Protein AF-A0A3M9MGV4-F1 (afdb_monomer_lite)

Sequence (154 aa):
MPGCPGTRRWSGSSPPTRHCRSRARRSPCCRHIARPRSASGPPSWPTERVRHLAYAAALVAALVVTVPLVPLFGLRRVRRLRVLLPAIACAAVPFVCWDVFATHAGQWHFDGRQVFGLRVLGLPVEEWAFFVVIPFAAIACYEAVGALLGRRGR

Structure (mmCIF, N/CA/C/O backbone):
data_AF-A0A3M9MGV4-F1
#
_entry.id   AF-A0A3M9MGV4-F1
#
loop_
_atom_site.group_PDB
_atom_site.id
_atom_site.type_symbol
_atom_site.label_atom_id
_atom_site.label_alt_id
_atom_site.label_comp_id
_atom_site.label_asym_id
_atom_site.label_entity_id
_atom_site.label_seq_id
_atom_site.pdbx_PDB_ins_code
_atom_site.Cartn_x
_atom_site.Cartn_y
_atom_site.Cartn_z
_atom_site.occupancy
_atom_site.B_iso_or_equiv
_atom_site.auth_seq_id
_atom_site.auth_comp_id
_atom_site.auth_asym_id
_atom_site.auth_atom_id
_atom_site.pdbx_PDB_model_num
ATOM 1 N N . MET A 1 1 ? -47.725 54.970 -12.417 1.00 48.12 1 MET A N 1
ATOM 2 C CA . MET A 1 1 ? -47.039 55.530 -11.229 1.00 48.12 1 MET A CA 1
ATOM 3 C C . MET A 1 1 ? -48.103 55.769 -10.167 1.00 48.12 1 MET A C 1
ATOM 5 O O . MET A 1 1 ? -49.091 56.408 -10.503 1.00 48.12 1 MET A O 1
ATOM 9 N N . PRO A 1 2 ? -47.974 55.167 -8.971 1.00 45.50 2 PRO A N 1
ATOM 10 C CA . PRO A 1 2 ? -47.265 55.891 -7.915 1.00 45.50 2 PRO A CA 1
ATOM 11 C C . PRO A 1 2 ? -46.290 55.037 -7.075 1.00 45.50 2 PRO A C 1
ATOM 13 O O . PRO A 1 2 ? -46.603 53.937 -6.637 1.00 45.50 2 PRO A O 1
ATOM 16 N N . GLY A 1 3 ? -45.104 55.623 -6.884 1.00 35.06 3 GLY A N 1
ATOM 17 C CA . GLY A 1 3 ? -44.178 55.557 -5.744 1.00 35.06 3 GLY A CA 1
ATOM 18 C C . GLY A 1 3 ? -43.975 54.261 -4.957 1.00 35.06 3 GLY A C 1
ATOM 19 O O . GLY A 1 3 ? -44.743 53.961 -4.050 1.00 35.06 3 GLY A O 1
ATOM 20 N N . CYS A 1 4 ? -42.817 53.621 -5.153 1.00 38.47 4 CYS A N 1
ATOM 21 C CA . CYS A 1 4 ? -42.168 52.824 -4.106 1.00 38.47 4 CYS A CA 1
ATOM 22 C C . CYS A 1 4 ? -41.588 53.760 -3.027 1.00 38.47 4 CYS A C 1
ATOM 24 O O . CYS A 1 4 ? -40.692 54.545 -3.350 1.00 38.47 4 CYS A O 1
ATOM 26 N N . PRO A 1 5 ? -42.004 53.677 -1.750 1.00 48.69 5 PRO A N 1
ATOM 27 C CA . PRO A 1 5 ? -41.341 54.399 -0.680 1.00 48.69 5 PRO A CA 1
ATOM 28 C C . PRO A 1 5 ? -40.215 53.550 -0.074 1.00 48.69 5 PRO A C 1
ATOM 30 O O . PRO A 1 5 ? -40.453 52.523 0.553 1.00 48.69 5 PRO A O 1
ATOM 33 N N . GLY A 1 6 ? -38.988 54.055 -0.205 1.00 41.88 6 GLY A N 1
ATOM 34 C CA . GLY A 1 6 ? -37.979 54.010 0.853 1.00 41.88 6 GLY A CA 1
ATOM 35 C C . GLY A 1 6 ? -37.298 52.670 1.136 1.00 41.88 6 GLY A C 1
ATOM 36 O O . GLY A 1 6 ? -37.626 51.983 2.101 1.00 41.88 6 GLY A O 1
ATOM 37 N N . THR A 1 7 ? -36.208 52.390 0.421 1.00 47.53 7 THR A N 1
ATOM 38 C CA . THR A 1 7 ? -35.136 51.525 0.931 1.00 47.53 7 THR A CA 1
ATOM 39 C C . THR A 1 7 ? -34.439 52.232 2.098 1.00 47.53 7 THR A C 1
ATOM 41 O O . THR A 1 7 ? -33.521 53.032 1.900 1.00 47.53 7 THR A O 1
ATOM 44 N N . ARG A 1 8 ? -34.885 51.975 3.333 1.00 46.41 8 ARG A N 1
ATOM 45 C CA . ARG A 1 8 ? -34.140 52.387 4.527 1.00 46.41 8 ARG A CA 1
ATOM 46 C C . ARG A 1 8 ? -32.964 51.437 4.764 1.00 46.41 8 ARG A C 1
ATOM 48 O O . ARG A 1 8 ? -33.128 50.245 4.999 1.00 46.41 8 ARG A O 1
ATOM 55 N N . ARG A 1 9 ? -31.782 52.043 4.670 1.00 41.72 9 ARG A N 1
ATOM 56 C CA . ARG A 1 9 ? -30.448 51.591 5.072 1.00 41.72 9 ARG A CA 1
ATOM 57 C C . ARG A 1 9 ? -30.485 50.918 6.453 1.00 41.72 9 ARG A C 1
ATOM 59 O O . ARG A 1 9 ? -30.962 51.516 7.411 1.00 41.72 9 ARG A O 1
ATOM 66 N N . TRP A 1 10 ? -29.978 49.688 6.539 1.00 35.38 10 TRP A N 1
ATOM 67 C CA . TRP A 1 10 ? -29.799 48.958 7.797 1.00 35.38 10 TRP A CA 1
ATOM 68 C C . TRP A 1 10 ? -28.652 49.586 8.597 1.00 35.38 10 TRP A C 1
ATOM 70 O O . TRP A 1 10 ? -27.499 49.554 8.171 1.00 35.38 10 TRP A O 1
ATOM 80 N N . SER A 1 11 ? -28.981 50.159 9.751 1.00 39.81 11 SER A N 1
ATOM 81 C CA . SER A 1 11 ? -28.031 50.612 10.763 1.00 39.81 11 SER A CA 1
ATOM 82 C C . SER A 1 11 ? -28.415 50.000 12.106 1.00 39.81 11 SER A C 1
ATOM 84 O O . SER A 1 11 ? -29.488 50.300 12.621 1.00 39.81 11 SER A O 1
ATOM 86 N N . GLY A 1 12 ? -27.511 49.206 12.676 1.00 37.72 12 GLY A N 1
ATOM 87 C CA . GLY A 1 12 ? -27.417 49.024 14.123 1.00 37.72 12 GLY A CA 1
ATOM 88 C C . GLY A 1 12 ? -28.260 47.925 14.782 1.00 37.72 12 GLY A C 1
ATOM 89 O O . GLY A 1 12 ? -29.477 47.866 14.660 1.00 37.72 12 GLY A O 1
ATOM 90 N N . SER A 1 13 ? -27.541 47.165 15.615 1.00 40.97 13 SER A N 1
ATOM 91 C CA . SER A 1 13 ? -27.896 46.742 16.982 1.00 40.97 13 SER A CA 1
ATOM 92 C C . SER A 1 13 ? -29.018 45.717 17.220 1.00 40.97 13 SER A C 1
ATOM 94 O O . SER A 1 13 ? -30.197 46.045 17.213 1.00 40.97 13 SER A O 1
ATOM 96 N N . SER A 1 14 ? -28.558 44.525 17.631 1.00 45.22 14 SER A N 1
ATOM 97 C CA . SER A 1 14 ? -29.130 43.612 18.640 1.00 45.22 14 SER A CA 1
ATOM 98 C C . SER A 1 14 ? -30.459 42.894 18.331 1.00 45.22 14 SER A C 1
ATOM 100 O O . SER A 1 14 ? -31.458 43.531 18.007 1.00 45.22 14 SER A O 1
ATOM 102 N N . PRO A 1 15 ? -30.538 41.556 18.504 1.00 46.09 15 PRO A N 1
ATOM 103 C CA . PRO A 1 15 ? -31.786 40.827 18.322 1.00 46.09 15 PRO A CA 1
ATOM 104 C C . PRO A 1 15 ? -32.688 40.998 19.557 1.00 46.09 15 PRO A C 1
ATOM 106 O O . PRO A 1 15 ? -32.262 40.677 20.668 1.00 46.09 15 PRO A O 1
ATOM 109 N N . PRO A 1 16 ? -33.951 41.435 19.415 1.00 46.53 16 PRO A N 1
ATOM 110 C CA . PRO A 1 16 ? -34.915 41.286 20.489 1.00 46.53 16 PRO A CA 1
ATOM 111 C C . PRO A 1 16 ? -35.409 39.837 20.510 1.00 46.53 16 PRO A C 1
ATOM 113 O O . PRO A 1 16 ? -36.008 39.340 19.554 1.00 46.53 16 PRO A O 1
ATOM 116 N N . THR A 1 17 ? -35.181 39.162 21.633 1.00 51.44 17 THR A N 1
ATOM 117 C CA . THR A 1 17 ? -35.849 37.914 21.997 1.00 51.44 17 THR A CA 1
ATOM 118 C C . THR A 1 17 ? -37.362 38.131 21.953 1.00 51.44 17 THR A C 1
ATOM 120 O O . THR A 1 17 ? -37.937 38.867 22.753 1.00 51.44 17 THR A O 1
ATOM 123 N N . ARG A 1 18 ? -38.048 37.501 20.995 1.00 46.53 18 ARG A N 1
ATOM 124 C CA . ARG A 1 18 ? -39.512 37.435 20.998 1.00 46.53 18 ARG A CA 1
ATOM 125 C C . ARG A 1 18 ? -39.965 36.000 20.824 1.00 46.53 18 ARG A C 1
ATOM 127 O O . ARG A 1 18 ? -39.856 35.409 19.754 1.00 46.53 18 ARG A O 1
ATOM 134 N N . HIS A 1 19 ? -40.504 35.484 21.926 1.00 42.66 19 HIS A N 1
ATOM 135 C CA . HIS A 1 19 ? -41.490 34.417 21.978 1.00 42.66 19 HIS A CA 1
ATOM 136 C C . HIS A 1 19 ? -42.351 34.375 20.712 1.00 42.66 19 HIS A C 1
ATOM 138 O O . HIS A 1 19 ? -43.210 35.234 20.501 1.00 42.66 19 HIS A O 1
ATOM 144 N N . CYS A 1 20 ? -42.167 33.336 19.901 1.00 44.03 20 CYS A N 1
ATOM 145 C CA . CYS A 1 20 ? -43.106 33.014 18.842 1.00 44.03 20 CYS A CA 1
ATOM 146 C C . CYS A 1 20 ? -44.323 32.338 19.491 1.00 44.03 20 CYS A C 1
ATOM 148 O O . CYS A 1 20 ? -44.404 31.115 19.597 1.00 44.03 20 CYS A O 1
ATOM 150 N N . ARG A 1 21 ? -45.245 33.159 20.016 1.00 43.47 21 ARG A N 1
ATOM 151 C CA . ARG A 1 21 ? -46.570 32.702 20.441 1.00 43.47 21 ARG A CA 1
ATOM 152 C C . ARG A 1 21 ? -47.288 32.098 19.236 1.00 43.47 21 ARG A C 1
ATOM 154 O O . ARG A 1 21 ? -47.453 32.716 18.187 1.00 43.47 21 ARG A O 1
ATOM 161 N N . SER A 1 22 ? -47.742 30.876 19.440 1.00 47.69 22 SER A N 1
ATOM 162 C CA . SER A 1 22 ? -48.662 30.106 18.620 1.00 47.69 22 SER A CA 1
ATOM 163 C C . SER A 1 22 ? -49.954 30.880 18.323 1.00 47.69 22 SER A C 1
ATOM 165 O O . SER A 1 22 ? -50.877 30.850 19.126 1.00 47.69 22 SER A O 1
ATOM 167 N N . ARG A 1 23 ? -50.047 31.572 17.175 1.00 50.97 23 ARG A N 1
ATOM 168 C CA . ARG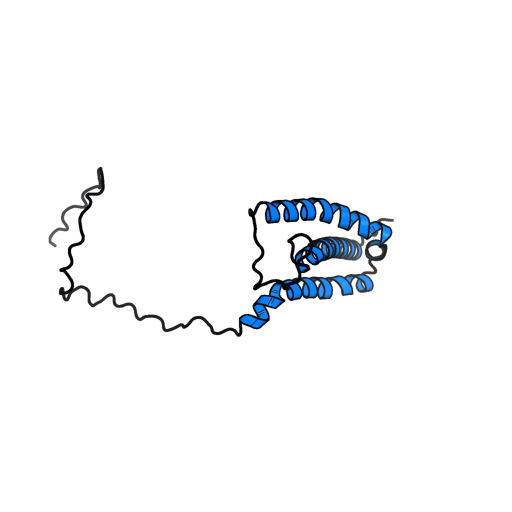 A 1 23 ? -51.312 31.924 16.474 1.00 50.97 23 ARG A CA 1
ATOM 169 C C . ARG A 1 23 ? -51.042 32.798 15.242 1.00 50.97 23 ARG A C 1
ATOM 171 O O . ARG A 1 23 ? -51.208 34.006 15.277 1.00 50.97 23 ARG A O 1
ATOM 178 N N . ALA A 1 24 ? -50.662 32.176 14.129 1.00 46.47 24 ALA A N 1
ATOM 179 C CA . ALA A 1 24 ? -50.767 32.783 12.795 1.00 46.47 24 ALA A CA 1
ATOM 180 C C . ALA A 1 24 ? -50.680 31.694 11.710 1.00 46.47 24 ALA A C 1
ATOM 182 O O . ALA A 1 24 ? -49.770 31.666 10.891 1.00 46.47 24 ALA A O 1
ATOM 183 N N . ARG A 1 25 ? -51.610 30.729 11.736 1.00 48.22 25 ARG A N 1
ATOM 184 C CA . ARG A 1 25 ? -51.731 29.662 10.717 1.00 48.22 25 ARG A CA 1
ATOM 185 C C . ARG A 1 25 ? -53.008 29.782 9.879 1.00 48.22 25 ARG A C 1
ATOM 187 O O . ARG A 1 25 ? -53.534 28.780 9.410 1.00 48.22 25 ARG A O 1
ATOM 194 N N . ARG A 1 26 ? -53.541 30.995 9.708 1.00 50.34 26 ARG A N 1
ATOM 195 C CA . ARG A 1 26 ? -54.737 31.241 8.883 1.00 50.34 26 ARG A CA 1
ATOM 196 C C . ARG A 1 26 ? -54.636 32.565 8.123 1.00 50.34 26 ARG A C 1
ATOM 198 O O . ARG A 1 26 ? -55.438 33.460 8.339 1.00 50.34 26 ARG A O 1
ATOM 205 N N . SER A 1 27 ? -53.660 32.659 7.222 1.00 47.00 27 SER A N 1
ATOM 206 C CA . SER A 1 27 ? -53.631 33.699 6.185 1.00 47.00 27 SER A CA 1
ATOM 207 C C . SER A 1 27 ? -53.596 33.022 4.804 1.00 47.00 27 SER A C 1
ATOM 209 O O . SER A 1 27 ? -52.733 32.162 4.599 1.00 47.00 27 SER A O 1
ATOM 211 N N . PRO A 1 28 ? -54.496 33.359 3.855 1.00 46.31 28 PRO A N 1
ATOM 212 C CA . PRO A 1 28 ? -54.609 32.665 2.563 1.00 46.31 28 PRO A CA 1
ATOM 213 C C . PRO A 1 28 ? -53.416 32.896 1.618 1.00 46.31 28 PRO A C 1
ATOM 215 O O . PR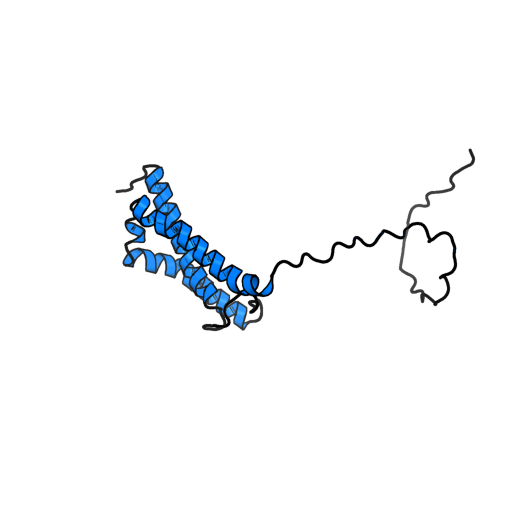O A 1 28 ? -53.205 32.109 0.701 1.00 46.31 28 PRO A O 1
ATOM 218 N N . CYS A 1 29 ? -52.601 33.932 1.852 1.00 49.66 29 CYS A N 1
ATOM 219 C CA . CYS A 1 29 ? -51.497 34.315 0.961 1.00 49.66 29 CYS A CA 1
ATOM 220 C C . CYS A 1 29 ? -50.250 33.415 1.022 1.00 49.66 29 CYS A C 1
ATOM 222 O O . CYS A 1 29 ? -49.407 33.501 0.138 1.00 49.66 29 CYS A O 1
ATOM 224 N N . CYS A 1 30 ? -50.117 32.519 2.005 1.00 45.41 30 CYS A N 1
ATOM 225 C CA . CYS A 1 30 ? -48.968 31.600 2.083 1.00 45.41 30 CYS A CA 1
ATOM 226 C C . CYS A 1 30 ? -49.187 30.269 1.341 1.00 45.41 30 CYS A C 1
ATOM 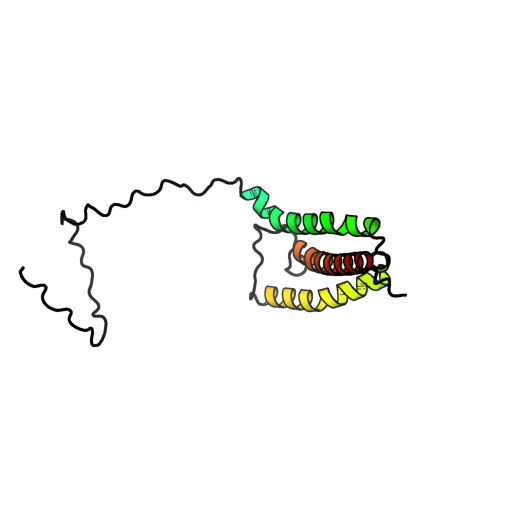228 O O . CYS A 1 30 ? -48.437 29.318 1.552 1.00 45.41 30 CYS A O 1
ATOM 230 N N . ARG A 1 31 ? -50.222 30.158 0.498 1.00 48.62 31 ARG A N 1
ATOM 231 C CA . ARG A 1 31 ? -50.578 28.889 -0.163 1.00 48.62 31 ARG A CA 1
ATOM 232 C C . ARG A 1 31 ? -49.804 28.594 -1.452 1.00 48.62 31 ARG A C 1
ATOM 234 O O . ARG A 1 31 ? -49.878 27.471 -1.933 1.00 48.62 31 ARG A O 1
ATOM 241 N N . HIS A 1 32 ? -49.041 29.552 -1.983 1.00 49.97 32 HIS A N 1
ATOM 242 C CA . HIS A 1 32 ? -48.412 29.430 -3.307 1.00 49.97 32 HIS A CA 1
ATOM 243 C C . HIS A 1 32 ? -46.934 29.014 -3.329 1.00 49.97 32 HIS A C 1
ATOM 245 O O . HIS A 1 32 ? -46.358 28.903 -4.405 1.00 49.97 32 HIS A O 1
ATOM 251 N N . ILE A 1 33 ? -46.324 28.704 -2.180 1.00 56.78 33 ILE A N 1
ATOM 252 C CA . ILE A 1 33 ? -44.969 28.122 -2.129 1.00 56.78 33 ILE A CA 1
ATOM 253 C C . ILE A 1 33 ? -45.023 26.743 -1.457 1.00 56.78 33 ILE A C 1
ATOM 255 O O . ILE A 1 33 ? -44.248 26.417 -0.563 1.00 56.78 33 ILE A O 1
ATOM 259 N N . ALA A 1 34 ? -45.972 25.905 -1.870 1.00 54.47 34 ALA A N 1
ATOM 260 C CA . ALA A 1 34 ? -45.874 24.472 -1.631 1.00 54.47 34 ALA A CA 1
ATOM 261 C C . ALA A 1 34 ? -45.014 23.882 -2.756 1.00 54.47 34 ALA A C 1
ATOM 263 O O . ALA A 1 34 ? -45.525 23.498 -3.804 1.00 54.47 34 ALA A O 1
ATOM 264 N N . ARG A 1 35 ? -43.686 23.866 -2.569 1.00 58.28 35 ARG A N 1
ATOM 265 C CA . ARG A 1 35 ? -42.795 23.104 -3.455 1.00 58.28 35 ARG A CA 1
ATOM 266 C C . ARG A 1 35 ? -43.271 21.644 -3.451 1.00 58.28 35 ARG A C 1
ATOM 268 O O . ARG A 1 35 ? -43.408 21.088 -2.356 1.00 58.28 35 ARG A O 1
ATOM 275 N N . PRO A 1 36 ? -43.525 21.013 -4.611 1.00 53.84 36 PRO A N 1
ATOM 276 C CA . PRO A 1 36 ? -43.800 19.586 -4.639 1.00 53.84 36 PRO A CA 1
ATOM 277 C C . PRO A 1 36 ? -42.596 18.878 -4.016 1.00 53.84 36 PRO A C 1
ATOM 279 O O . PRO A 1 36 ? -41.455 19.101 -4.423 1.00 53.84 36 PRO A O 1
ATOM 282 N N . ARG A 1 37 ? -42.839 18.077 -2.973 1.00 56.66 37 ARG A N 1
ATOM 283 C CA . ARG A 1 37 ? -41.835 17.154 -2.439 1.00 56.66 37 ARG A CA 1
ATOM 284 C C . ARG A 1 37 ? -41.417 16.263 -3.604 1.00 56.66 37 ARG A C 1
ATOM 286 O O . ARG A 1 37 ? -42.227 15.462 -4.062 1.00 56.66 37 ARG A O 1
ATOM 293 N N . SER A 1 38 ? -40.196 16.434 -4.107 1.00 57.94 38 SER A N 1
ATOM 294 C CA . SER A 1 38 ? -39.631 15.511 -5.082 1.00 57.94 38 SER A CA 1
ATOM 295 C C . SER A 1 38 ? -39.622 14.130 -4.439 1.00 57.94 38 SER A C 1
ATOM 297 O O . SER A 1 38 ? -38.895 13.880 -3.478 1.00 57.94 38 SER A O 1
ATOM 299 N N . ALA A 1 39 ? -40.468 13.243 -4.952 1.00 55.50 39 ALA A N 1
ATOM 300 C CA . ALA A 1 39 ? -40.537 11.837 -4.584 1.00 55.50 39 ALA A CA 1
ATOM 301 C C . ALA A 1 39 ? -39.337 11.054 -5.149 1.00 55.50 39 ALA A C 1
ATOM 303 O O . ALA A 1 39 ? -39.484 9.960 -5.678 1.00 55.50 39 ALA A O 1
ATOM 304 N N . SER A 1 40 ? -38.132 11.613 -5.050 1.00 63.75 40 SER A N 1
ATOM 305 C CA . SER A 1 40 ? -36.900 10.855 -5.198 1.00 63.75 40 SER A CA 1
ATOM 306 C C . SER A 1 40 ? -36.588 10.274 -3.823 1.00 63.75 40 SER A C 1
ATOM 308 O O . SER A 1 40 ? -35.893 10.897 -3.016 1.00 63.75 40 SER A O 1
ATOM 310 N N . GLY A 1 41 ? -37.170 9.110 -3.521 1.00 61.50 41 GLY A N 1
ATOM 311 C CA . GLY A 1 41 ? -36.665 8.279 -2.431 1.00 61.50 41 GLY A CA 1
ATOM 312 C C . GLY A 1 41 ? -35.156 8.073 -2.619 1.00 61.50 41 GLY A C 1
ATOM 313 O O . GLY A 1 41 ? -34.693 8.060 -3.765 1.00 61.50 41 GLY A O 1
ATOM 314 N N . PRO A 1 42 ? -34.367 7.977 -1.534 1.00 66.25 42 PRO A N 1
ATOM 315 C CA . PRO A 1 42 ? -32.943 7.716 -1.666 1.00 66.25 42 PRO A CA 1
ATOM 316 C C . PRO A 1 42 ? -32.768 6.452 -2.518 1.00 66.25 42 PRO A C 1
ATOM 318 O O . PRO A 1 42 ? -33.495 5.477 -2.306 1.00 66.25 42 PRO A O 1
ATOM 321 N N . PRO A 1 43 ? -31.869 6.469 -3.511 1.00 64.50 43 PRO A N 1
ATOM 322 C CA . PRO A 1 43 ? -31.693 5.330 -4.390 1.00 64.50 43 PRO A CA 1
ATOM 323 C C . PRO A 1 43 ? -31.353 4.092 -3.555 1.00 64.50 43 PRO A C 1
ATOM 325 O O . PRO A 1 43 ? -30.397 4.089 -2.776 1.00 64.50 43 PRO A O 1
ATOM 328 N N . SER A 1 44 ? -32.165 3.046 -3.699 1.00 66.75 44 SER A N 1
ATOM 329 C CA . SER A 1 44 ? -32.001 1.761 -3.023 1.00 66.75 44 SER A CA 1
ATOM 330 C C . SER A 1 44 ? -30.896 0.959 -3.708 1.00 66.75 44 SER A C 1
ATOM 332 O O . SER A 1 44 ? -31.132 -0.135 -4.221 1.00 66.75 44 SER A O 1
ATOM 334 N N . TRP A 1 45 ? -29.683 1.509 -3.798 1.00 59.38 45 TRP A N 1
ATOM 335 C CA . TRP A 1 45 ? -28.555 0.676 -4.194 1.00 59.38 45 TRP A CA 1
ATOM 336 C C . TRP A 1 45 ? -28.426 -0.429 -3.133 1.00 59.38 45 TRP A C 1
ATOM 338 O O . TRP A 1 45 ? -28.578 -0.124 -1.941 1.00 59.38 45 TRP A O 1
ATOM 348 N N . PRO A 1 46 ? -28.181 -1.694 -3.518 1.00 56.50 46 PRO A N 1
ATOM 349 C CA . PRO A 1 46 ? -27.991 -2.802 -2.584 1.00 56.50 46 PRO A CA 1
ATOM 350 C C . PRO A 1 46 ? -26.715 -2.545 -1.773 1.00 56.50 46 PRO A C 1
ATOM 352 O O . PRO A 1 46 ? -25.638 -2.992 -2.133 1.00 56.50 46 PRO A O 1
ATOM 355 N N . THR A 1 47 ? -26.809 -1.730 -0.724 1.00 61.31 47 THR A N 1
ATOM 356 C CA . THR A 1 47 ? -25.671 -0.980 -0.169 1.00 61.31 47 THR A CA 1
ATOM 357 C C . THR A 1 47 ? -25.009 -1.665 1.010 1.00 61.31 47 THR A C 1
ATOM 359 O O . THR A 1 47 ? -23.915 -1.262 1.378 1.00 61.31 47 THR A O 1
ATOM 362 N N . GLU A 1 48 ? -25.596 -2.694 1.616 1.00 58.75 48 GLU A N 1
ATOM 363 C CA . GLU A 1 48 ? -24.956 -3.303 2.787 1.00 58.75 48 GLU A CA 1
ATOM 364 C C . GLU A 1 48 ? -23.747 -4.156 2.403 1.00 58.75 48 GLU A C 1
ATOM 366 O O . GLU A 1 48 ? -22.642 -3.847 2.834 1.00 58.75 48 GLU A O 1
ATOM 371 N N . ARG A 1 49 ? -23.888 -5.139 1.503 1.00 59.19 49 ARG A N 1
ATOM 372 C CA . ARG A 1 49 ? -22.757 -6.016 1.136 1.00 59.19 49 ARG A CA 1
ATOM 373 C C . ARG A 1 49 ? -21.573 -5.284 0.497 1.00 59.19 49 ARG A C 1
ATOM 375 O O . ARG A 1 49 ? -20.433 -5.619 0.797 1.00 59.19 49 ARG A O 1
ATOM 382 N N . VAL A 1 50 ? -21.818 -4.295 -0.365 1.00 60.09 50 VAL A N 1
ATOM 383 C CA . VAL A 1 50 ? -20.732 -3.579 -1.068 1.00 60.09 50 VAL A CA 1
ATOM 384 C C . VAL A 1 50 ? -19.979 -2.630 -0.140 1.00 60.09 50 VAL A C 1
ATOM 386 O O . VAL A 1 50 ? -18.797 -2.394 -0.358 1.00 60.09 50 VAL A O 1
ATOM 389 N N . ARG A 1 51 ? -20.626 -2.105 0.913 1.00 64.50 51 ARG A N 1
ATOM 390 C CA . ARG A 1 51 ? -19.965 -1.193 1.858 1.00 64.50 51 ARG A CA 1
ATOM 391 C C . ARG A 1 51 ? -18.845 -1.893 2.612 1.00 64.50 51 ARG A C 1
ATOM 393 O O . ARG A 1 51 ? -17.753 -1.344 2.656 1.00 64.50 51 ARG A O 1
ATOM 400 N N . HIS A 1 52 ? -19.084 -3.117 3.081 1.00 67.56 52 HIS A N 1
ATOM 401 C CA . HIS A 1 52 ? -18.099 -3.900 3.836 1.00 67.56 52 HIS A CA 1
ATOM 402 C C . HIS A 1 52 ? -16.895 -4.358 3.003 1.00 67.56 52 HIS A C 1
ATOM 404 O O . HIS A 1 52 ? -15.866 -4.709 3.563 1.00 67.56 52 HIS A O 1
ATOM 410 N N . LEU A 1 53 ? -17.025 -4.381 1.673 1.00 7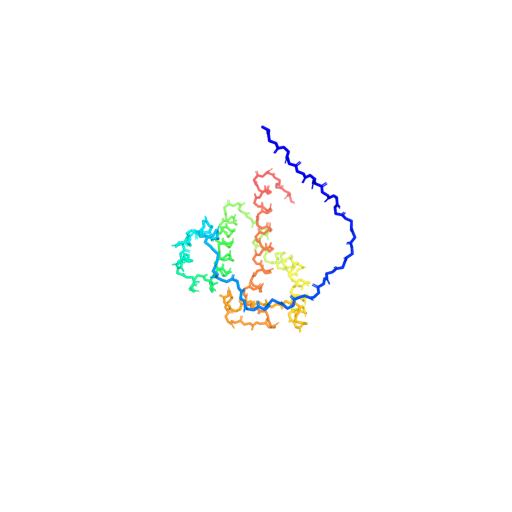4.56 53 LEU A N 1
ATOM 411 C CA . LEU A 1 53 ? -15.987 -4.876 0.767 1.00 74.56 53 LEU A CA 1
ATOM 412 C C . LEU A 1 53 ? -15.315 -3.768 -0.036 1.00 74.56 53 LEU A C 1
ATOM 414 O O . LEU A 1 53 ? -14.349 -4.054 -0.730 1.00 74.56 53 LEU A O 1
ATOM 418 N N . ALA A 1 54 ? -15.802 -2.528 0.025 1.00 80.62 54 ALA A N 1
ATOM 419 C CA . ALA A 1 54 ? -15.308 -1.451 -0.827 1.00 80.62 54 ALA A CA 1
ATOM 420 C C . ALA A 1 54 ? -13.799 -1.232 -0.659 1.00 80.62 54 ALA A C 1
ATOM 422 O O . ALA A 1 54 ? -13.086 -1.073 -1.649 1.00 80.62 54 ALA A O 1
ATOM 423 N N . TYR A 1 55 ? -13.305 -1.282 0.580 1.00 84.19 55 TYR A N 1
ATOM 424 C CA . TYR A 1 55 ? -11.891 -1.057 0.845 1.00 84.19 55 TYR A CA 1
ATOM 425 C C . TYR A 1 55 ? -11.026 -2.242 0.400 1.00 84.19 55 TYR A C 1
ATOM 427 O O . TYR A 1 55 ? -10.088 -2.075 -0.381 1.00 84.19 55 TYR A O 1
ATOM 435 N N . ALA A 1 56 ? -11.404 -3.461 0.788 1.00 85.62 56 ALA A N 1
ATOM 436 C CA . ALA A 1 56 ? -10.740 -4.671 0.314 1.00 85.62 56 ALA A CA 1
ATOM 437 C C . ALA A 1 56 ? -10.750 -4.763 -1.226 1.00 85.62 56 ALA A C 1
ATOM 439 O O . ALA A 1 56 ? -9.735 -5.089 -1.837 1.00 85.62 56 ALA A O 1
ATOM 440 N N . ALA A 1 57 ? -11.863 -4.408 -1.871 1.00 87.19 57 ALA A N 1
ATOM 441 C CA . ALA A 1 57 ? -11.991 -4.379 -3.322 1.00 87.19 57 ALA A CA 1
ATOM 442 C C . ALA A 1 57 ? -11.061 -3.343 -3.962 1.00 87.19 57 ALA A C 1
ATOM 444 O O . ALA A 1 57 ? -10.461 -3.641 -4.989 1.00 87.19 57 ALA A O 1
ATOM 445 N N . ALA A 1 58 ? -10.892 -2.162 -3.358 1.00 87.69 58 ALA A N 1
ATOM 446 C CA . ALA A 1 58 ? -9.940 -1.164 -3.840 1.00 87.69 58 ALA A CA 1
ATOM 447 C C . ALA A 1 58 ? -8.491 -1.679 -3.771 1.00 87.69 58 ALA A C 1
ATOM 449 O O . ALA A 1 58 ? -7.743 -1.536 -4.739 1.00 87.69 58 ALA A O 1
ATOM 450 N N . LEU A 1 59 ? -8.110 -2.343 -2.674 1.00 89.81 59 LEU A N 1
ATOM 451 C CA . LEU A 1 59 ? -6.782 -2.951 -2.521 1.00 89.81 59 LEU A CA 1
ATOM 452 C C . LEU A 1 59 ? -6.550 -4.083 -3.526 1.00 89.81 59 LEU A C 1
ATOM 454 O O . LEU A 1 59 ? -5.502 -4.145 -4.171 1.00 89.81 59 LEU A O 1
ATOM 458 N N . VAL A 1 60 ? -7.544 -4.953 -3.704 1.00 90.44 60 VAL A N 1
ATOM 459 C CA . VAL A 1 60 ? -7.492 -6.029 -4.698 1.00 90.44 60 VAL A CA 1
ATOM 460 C C . VAL A 1 60 ? -7.407 -5.449 -6.105 1.00 90.44 60 VAL A C 1
ATOM 462 O O . VAL A 1 60 ? -6.575 -5.900 -6.881 1.00 90.44 60 VAL A O 1
ATOM 465 N N . ALA A 1 61 ? -8.193 -4.425 -6.438 1.00 90.50 61 ALA A N 1
ATOM 466 C CA . ALA A 1 61 ? -8.130 -3.766 -7.739 1.00 90.50 61 ALA A CA 1
ATOM 467 C C . ALA A 1 61 ? -6.742 -3.161 -7.997 1.00 90.50 61 ALA A C 1
ATOM 469 O O . ALA A 1 61 ? -6.179 -3.359 -9.073 1.00 90.50 61 ALA A O 1
ATOM 470 N N . ALA A 1 62 ? -6.149 -2.498 -6.999 1.00 90.75 62 ALA A N 1
ATOM 471 C CA . ALA A 1 62 ? -4.792 -1.969 -7.100 1.00 90.75 62 ALA A CA 1
ATOM 472 C C . ALA A 1 62 ? -3.765 -3.078 -7.3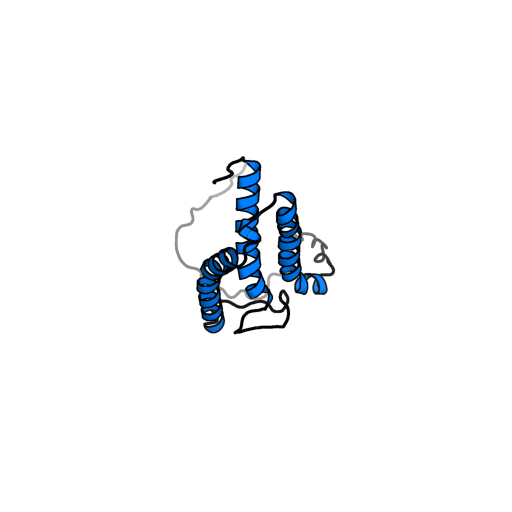83 1.00 90.75 62 ALA A C 1
ATOM 474 O O . ALA A 1 62 ? -2.914 -2.925 -8.262 1.00 90.75 62 ALA A O 1
ATOM 475 N N . LEU A 1 63 ? -3.868 -4.222 -6.700 1.00 91.12 63 LEU A N 1
ATOM 476 C CA . LEU A 1 63 ? -3.010 -5.381 -6.950 1.00 91.12 63 LEU A CA 1
ATOM 477 C C . LEU A 1 63 ? -3.263 -6.014 -8.320 1.00 91.12 63 LEU A C 1
ATOM 479 O O . LEU A 1 63 ? -2.307 -6.327 -9.020 1.00 91.12 63 LEU A O 1
ATOM 483 N N . VAL A 1 64 ? -4.519 -6.169 -8.734 1.00 92.56 64 VAL A N 1
ATOM 484 C CA . VAL A 1 64 ? -4.891 -6.736 -10.039 1.00 92.56 64 VAL A CA 1
ATOM 485 C C . VAL A 1 64 ? -4.358 -5.882 -11.183 1.00 92.56 64 VAL A C 1
ATOM 487 O O . VAL A 1 64 ? -3.938 -6.431 -12.194 1.00 92.56 64 VAL A O 1
ATOM 490 N N . VAL A 1 65 ? -4.322 -4.559 -11.025 1.00 89.62 65 VAL A N 1
ATOM 491 C CA . VAL A 1 65 ? -3.691 -3.674 -12.008 1.00 89.62 65 VAL A CA 1
ATOM 492 C C . VAL A 1 65 ? -2.171 -3.799 -11.940 1.00 89.62 65 VAL A C 1
ATOM 494 O O . VAL A 1 65 ? -1.533 -3.988 -12.966 1.00 89.62 65 VAL A O 1
ATOM 497 N N . THR A 1 66 ? -1.578 -3.738 -10.748 1.00 89.50 66 THR A N 1
ATOM 498 C CA . THR A 1 66 ? -0.119 -3.618 -10.581 1.00 89.50 66 THR A CA 1
ATOM 499 C C . THR A 1 66 ? 0.637 -4.929 -10.819 1.00 89.50 66 THR A C 1
ATOM 501 O O . THR A 1 66 ? 1.700 -4.936 -11.436 1.00 89.50 66 THR A O 1
ATOM 504 N N . VAL A 1 67 ? 0.133 -6.061 -10.328 1.00 88.19 67 VAL A N 1
ATOM 505 C CA . VAL A 1 67 ? 0.838 -7.353 -10.379 1.00 88.19 67 VAL A CA 1
ATOM 506 C C . VAL A 1 67 ? 1.143 -7.791 -11.821 1.00 88.19 67 VAL A C 1
ATOM 508 O O . VAL A 1 67 ? 2.283 -8.192 -12.063 1.00 88.19 67 VAL A O 1
ATOM 511 N N . PRO A 1 68 ? 0.228 -7.662 -12.804 1.00 88.69 68 PRO A N 1
ATOM 512 C CA . PRO A 1 68 ? 0.522 -7.953 -14.208 1.00 88.69 68 PRO A CA 1
ATOM 513 C C . PRO A 1 68 ? 1.587 -7.051 -14.845 1.00 88.69 68 PRO A C 1
ATOM 515 O O . PRO A 1 68 ? 2.263 -7.497 -15.774 1.00 88.69 68 PRO A O 1
ATOM 518 N N . LEU A 1 69 ? 1.808 -5.824 -14.348 1.00 86.25 69 LEU A N 1
ATOM 519 C CA . LEU A 1 69 ? 2.887 -4.963 -14.858 1.00 86.25 69 LEU A CA 1
ATOM 520 C C . LEU A 1 69 ? 4.270 -5.582 -14.599 1.00 86.25 69 LEU A C 1
ATOM 522 O O . LEU A 1 69 ? 5.189 -5.385 -15.394 1.00 86.25 69 LEU A O 1
ATOM 526 N N . VAL A 1 70 ? 4.422 -6.363 -13.524 1.00 85.81 70 VAL A N 1
ATOM 527 C CA . VAL A 1 70 ? 5.700 -6.978 -13.134 1.00 85.81 70 VAL A CA 1
ATOM 528 C C . VAL A 1 70 ? 6.262 -7.909 -14.221 1.00 85.81 70 VAL A C 1
ATOM 530 O O . VAL A 1 70 ? 7.408 -7.695 -14.633 1.00 85.81 70 VAL A O 1
ATOM 533 N N . PRO A 1 71 ? 5.531 -8.934 -14.713 1.00 86.62 71 PRO A N 1
ATOM 534 C CA . PRO A 1 71 ? 5.996 -9.753 -15.828 1.00 86.62 71 PRO A CA 1
ATOM 535 C C . PRO A 1 71 ? 5.974 -9.004 -17.165 1.00 86.62 71 PRO A C 1
ATOM 537 O O . PRO A 1 71 ? 6.884 -9.222 -17.959 1.00 86.62 71 PRO A O 1
ATOM 540 N N . LEU A 1 72 ? 4.999 -8.113 -17.398 1.00 86.19 72 LEU A N 1
ATOM 541 C CA . LEU A 1 72 ? 4.836 -7.420 -18.682 1.00 86.19 72 LEU A CA 1
ATOM 542 C C . LEU A 1 72 ? 6.028 -6.509 -19.016 1.00 86.19 72 LEU A C 1
ATOM 544 O O . LEU A 1 72 ? 6.501 -6.501 -20.148 1.00 86.19 72 LEU A O 1
ATOM 548 N N . PHE A 1 73 ? 6.549 -5.783 -18.024 1.00 83.00 73 PHE A N 1
ATOM 549 C CA . PHE A 1 73 ? 7.686 -4.869 -18.191 1.00 83.00 73 PHE A CA 1
ATOM 550 C C . PHE A 1 73 ? 9.020 -5.445 -17.688 1.00 83.00 73 PHE A C 1
ATOM 552 O O . PHE A 1 73 ? 10.065 -4.802 -17.810 1.00 83.00 73 PHE A O 1
ATOM 559 N N . GLY A 1 74 ? 9.019 -6.659 -17.128 1.00 80.44 74 GLY A N 1
ATOM 560 C CA . GLY A 1 74 ? 10.226 -7.309 -16.617 1.00 80.44 74 GLY A CA 1
ATOM 561 C C . GLY A 1 74 ? 10.856 -6.577 -15.426 1.00 80.44 74 GLY A C 1
ATOM 562 O O . GLY A 1 74 ? 12.075 -6.390 -15.394 1.00 80.44 74 GLY A O 1
ATOM 563 N N . LEU A 1 75 ? 10.040 -6.176 -14.445 1.00 80.38 75 LEU A N 1
ATOM 564 C CA . LEU A 1 75 ? 10.441 -5.370 -13.282 1.00 80.38 75 LEU A CA 1
ATOM 565 C C . LEU A 1 75 ? 11.326 -6.178 -12.308 1.00 80.38 75 LEU A C 1
ATOM 567 O O . LEU A 1 75 ? 10.859 -6.820 -11.361 1.00 80.38 75 LEU A O 1
ATOM 571 N N . ARG A 1 76 ? 12.638 -6.220 -12.576 1.00 74.25 76 ARG A N 1
ATOM 572 C CA . ARG A 1 76 ? 13.602 -7.060 -11.834 1.00 74.25 76 ARG A CA 1
ATOM 573 C C . ARG A 1 76 ? 13.794 -6.627 -10.381 1.00 74.25 76 ARG A C 1
ATOM 575 O O . ARG A 1 76 ? 14.121 -7.473 -9.549 1.00 74.25 76 ARG A O 1
ATOM 582 N N . ARG A 1 77 ? 13.638 -5.338 -10.068 1.00 73.81 77 ARG A N 1
ATOM 583 C CA . ARG A 1 77 ? 13.941 -4.798 -8.737 1.00 73.81 77 ARG A CA 1
ATOM 584 C C . ARG A 1 77 ? 12.739 -4.932 -7.794 1.00 73.81 77 ARG A C 1
ATOM 586 O O . ARG A 1 77 ? 12.957 -5.332 -6.653 1.00 73.81 77 ARG A O 1
ATOM 593 N N . VAL A 1 78 ? 11.506 -4.875 -8.305 1.00 78.81 78 VAL A N 1
ATOM 594 C CA . VAL A 1 78 ? 10.303 -5.357 -7.586 1.00 78.81 78 VAL A CA 1
ATOM 595 C C . VAL A 1 78 ? 10.367 -6.857 -7.258 1.00 78.81 78 VAL A C 1
ATOM 597 O O . VAL A 1 78 ? 9.963 -7.274 -6.176 1.00 78.81 78 VAL A O 1
ATOM 600 N N . ARG A 1 79 ? 10.941 -7.693 -8.135 1.00 77.31 79 ARG A N 1
ATOM 601 C CA . ARG A 1 79 ? 11.144 -9.131 -7.844 1.00 77.31 79 ARG A CA 1
ATOM 602 C C . ARG A 1 79 ? 12.182 -9.397 -6.750 1.00 77.31 79 ARG A C 1
ATOM 604 O O . ARG A 1 79 ? 12.221 -10.492 -6.188 1.00 77.31 79 ARG A O 1
ATOM 611 N N . ARG A 1 80 ? 13.041 -8.425 -6.434 1.00 85.38 80 ARG A N 1
ATOM 612 C CA . ARG A 1 80 ? 14.092 -8.584 -5.429 1.00 85.38 80 ARG A CA 1
ATOM 613 C C . ARG A 1 80 ? 13.566 -8.176 -4.057 1.00 85.38 80 ARG A C 1
ATOM 615 O O . ARG A 1 80 ? 13.802 -7.061 -3.601 1.00 85.38 80 ARG A O 1
ATOM 622 N N . LEU A 1 81 ? 12.938 -9.126 -3.361 1.00 82.81 81 LEU A N 1
ATOM 623 C CA . LEU A 1 81 ? 12.375 -8.926 -2.015 1.00 82.81 81 LEU A CA 1
ATOM 624 C C . LEU A 1 81 ? 13.359 -8.274 -1.029 1.00 82.81 81 LEU A C 1
ATOM 626 O O . LEU A 1 81 ? 12.960 -7.421 -0.248 1.00 82.81 81 LEU A O 1
ATOM 630 N N . ARG A 1 82 ? 14.659 -8.591 -1.114 1.00 85.56 82 ARG A N 1
ATOM 631 C CA . ARG A 1 82 ? 15.702 -7.984 -0.259 1.00 85.56 82 ARG A CA 1
ATOM 632 C C . ARG A 1 82 ? 15.851 -6.465 -0.415 1.00 85.56 82 ARG A C 1
ATOM 634 O O . ARG A 1 82 ? 16.407 -5.834 0.469 1.00 85.56 82 ARG A O 1
ATOM 641 N N . VAL A 1 83 ? 15.421 -5.898 -1.540 1.00 86.44 83 VAL A N 1
ATOM 642 C CA . VAL A 1 83 ? 15.447 -4.448 -1.804 1.00 86.44 83 VAL A CA 1
ATOM 643 C C . VAL A 1 83 ? 14.055 -3.853 -1.613 1.00 86.44 83 VAL A C 1
ATOM 645 O O . VAL A 1 83 ? 13.920 -2.773 -1.050 1.00 86.44 83 VAL A O 1
ATOM 648 N N . LEU A 1 84 ? 13.020 -4.580 -2.034 1.00 89.31 84 LEU A N 1
ATOM 649 C CA . LEU A 1 84 ? 11.635 -4.140 -1.919 1.00 89.31 84 LEU A CA 1
ATOM 650 C C . LEU A 1 84 ? 11.180 -4.024 -0.456 1.00 89.31 84 LEU A C 1
ATOM 652 O O . LEU A 1 84 ? 10.616 -3.005 -0.077 1.00 89.31 84 LEU A O 1
ATOM 656 N N . LEU A 1 85 ? 11.449 -5.037 0.373 1.00 91.19 85 LEU A N 1
ATOM 657 C CA . LEU A 1 85 ? 11.014 -5.059 1.772 1.00 91.19 85 LEU A CA 1
ATOM 658 C C . LEU A 1 85 ? 11.541 -3.877 2.597 1.00 91.19 85 LEU A C 1
ATOM 660 O O . LEU A 1 85 ? 10.717 -3.233 3.238 1.00 91.19 85 LEU A O 1
ATOM 664 N N . PRO A 1 86 ? 12.844 -3.529 2.590 1.00 93.56 86 PRO A N 1
ATOM 665 C CA . PRO A 1 86 ? 13.309 -2.361 3.335 1.00 93.56 86 PRO A CA 1
ATOM 666 C C . PRO A 1 86 ? 12.746 -1.044 2.785 1.00 93.56 86 PRO A C 1
ATOM 668 O O . PRO A 1 86 ? 12.484 -0.139 3.569 1.00 93.56 86 PRO A O 1
ATOM 671 N N . ALA A 1 87 ? 12.504 -0.934 1.472 1.00 92.31 87 ALA A N 1
ATOM 672 C CA . ALA A 1 87 ? 11.871 0.251 0.890 1.00 92.31 87 ALA A CA 1
ATOM 673 C C . ALA A 1 87 ? 10.414 0.410 1.358 1.00 92.31 87 ALA A C 1
ATOM 675 O O . ALA A 1 87 ? 10.024 1.489 1.801 1.00 92.31 87 ALA A O 1
ATOM 676 N N . ILE A 1 88 ? 9.633 -0.676 1.325 1.00 94.62 88 ILE A N 1
ATOM 677 C CA . ILE A 1 88 ? 8.264 -0.689 1.855 1.00 94.62 88 ILE A CA 1
ATOM 678 C C . ILE A 1 88 ? 8.286 -0.425 3.359 1.00 94.62 88 ILE A C 1
ATOM 680 O O . ILE A 1 88 ? 7.527 0.411 3.820 1.00 94.62 88 ILE A O 1
ATOM 684 N N . ALA A 1 89 ? 9.167 -1.070 4.128 1.00 94.19 89 ALA A N 1
ATOM 685 C CA . ALA A 1 89 ? 9.252 -0.880 5.575 1.00 94.19 89 ALA A CA 1
ATOM 686 C C . ALA A 1 89 ? 9.610 0.565 5.950 1.00 94.19 89 ALA A C 1
ATOM 688 O O . ALA A 1 89 ? 9.007 1.122 6.861 1.00 94.19 89 ALA A O 1
ATOM 689 N N . CYS A 1 90 ? 10.533 1.196 5.221 1.00 95.38 90 CYS A N 1
ATOM 690 C CA . CYS A 1 90 ? 10.877 2.603 5.416 1.00 95.38 90 CYS A CA 1
ATOM 691 C C . CYS A 1 90 ? 9.657 3.519 5.231 1.00 95.38 90 CYS A C 1
ATOM 693 O O . CYS A 1 90 ? 9.468 4.449 6.012 1.00 95.38 90 CYS A O 1
ATOM 695 N N . ALA A 1 91 ? 8.807 3.218 4.245 1.00 94.00 91 ALA A N 1
ATOM 696 C CA . ALA A 1 91 ? 7.564 3.944 4.018 1.00 94.00 91 ALA A CA 1
ATOM 697 C C . ALA A 1 91 ? 6.435 3.536 4.977 1.00 94.00 91 ALA A C 1
ATOM 699 O O . ALA A 1 91 ? 5.627 4.376 5.326 1.00 94.00 91 ALA A O 1
ATOM 700 N N . ALA A 1 92 ? 6.341 2.281 5.409 1.00 94.31 92 ALA A N 1
ATOM 701 C CA . ALA A 1 92 ? 5.210 1.776 6.185 1.00 94.31 92 ALA A CA 1
ATOM 702 C C . ALA A 1 92 ? 5.355 2.061 7.685 1.00 94.31 92 ALA A C 1
ATOM 704 O O . ALA A 1 92 ? 4.413 2.526 8.316 1.00 94.31 92 ALA A O 1
ATOM 705 N N . VAL A 1 93 ? 6.536 1.816 8.262 1.00 95.06 93 VAL A N 1
ATOM 706 C CA . VAL A 1 93 ? 6.769 1.878 9.716 1.00 95.06 93 VAL A CA 1
ATOM 707 C C . VAL A 1 93 ? 6.370 3.219 10.346 1.00 95.06 93 VAL A C 1
ATOM 709 O O . VAL A 1 93 ? 5.586 3.189 11.294 1.00 95.06 93 VAL A O 1
ATOM 712 N N . PRO A 1 94 ? 6.839 4.393 9.872 1.00 95.38 94 PRO A N 1
ATOM 713 C CA . PRO A 1 94 ? 6.497 5.654 10.530 1.00 95.38 94 PRO A CA 1
ATOM 714 C C . PRO A 1 94 ? 4.995 5.956 10.468 1.00 95.38 94 PRO A C 1
ATOM 716 O O . PRO A 1 94 ? 4.439 6.464 11.440 1.00 95.38 94 PRO A O 1
ATOM 719 N N . PHE A 1 95 ? 4.328 5.602 9.366 1.00 93.50 95 PHE A N 1
ATOM 720 C CA . PHE A 1 95 ? 2.897 5.848 9.209 1.00 93.50 95 PHE A CA 1
ATOM 721 C C . PHE A 1 95 ? 2.055 4.876 10.026 1.00 93.50 95 PHE A C 1
ATOM 723 O O . PHE A 1 95 ? 1.131 5.322 10.689 1.00 93.50 95 PHE A O 1
ATOM 730 N N . VAL A 1 96 ? 2.408 3.589 10.068 1.00 93.75 96 VAL A N 1
ATOM 731 C CA . VAL A 1 96 ? 1.733 2.612 10.934 1.00 93.75 96 VAL A CA 1
ATOM 732 C C . VAL A 1 96 ? 1.867 3.019 12.400 1.00 93.75 96 VAL A C 1
ATOM 734 O O . VAL A 1 96 ? 0.877 3.023 13.124 1.00 93.75 96 VAL A O 1
ATOM 737 N N . CYS A 1 97 ? 3.066 3.406 12.849 1.00 93.56 97 CYS A N 1
ATOM 738 C CA . CYS A 1 97 ? 3.267 3.858 14.227 1.00 93.56 97 CYS A CA 1
ATOM 739 C C . CYS A 1 97 ? 2.395 5.074 14.562 1.00 93.56 97 CYS A C 1
ATOM 741 O O . CYS A 1 97 ? 1.777 5.114 15.627 1.00 93.56 97 CYS A O 1
ATOM 743 N N . TRP A 1 98 ? 2.328 6.049 13.653 1.00 93.88 98 TRP A N 1
ATOM 744 C CA . TRP A 1 98 ? 1.466 7.216 13.811 1.00 93.88 98 TRP A CA 1
ATOM 745 C C . TRP A 1 98 ? -0.018 6.840 13.838 1.00 93.88 98 TRP A C 1
ATOM 747 O O . TRP A 1 98 ? -0.756 7.330 14.688 1.00 93.88 98 TRP A O 1
ATOM 757 N N . ASP A 1 99 ? -0.451 5.953 12.948 1.00 92.00 99 ASP A N 1
ATOM 758 C CA . ASP A 1 99 ? -1.855 5.578 12.798 1.00 92.00 99 ASP A CA 1
ATOM 759 C C . ASP A 1 99 ? -2.362 4.769 14.003 1.00 92.00 99 ASP A C 1
ATOM 761 O O . ASP A 1 99 ? -3.444 5.033 14.536 1.00 92.00 99 ASP A O 1
ATOM 765 N N . VAL A 1 100 ? -1.525 3.866 14.534 1.00 91.75 100 VAL A N 1
ATOM 766 C CA . VAL A 1 100 ? -1.770 3.189 15.819 1.00 91.75 100 VAL A CA 1
ATOM 767 C C . VAL A 1 100 ? -1.894 4.223 16.940 1.00 91.75 100 VAL A C 1
ATOM 769 O O . VAL A 1 100 ? -2.856 4.181 17.708 1.00 91.75 100 VAL A O 1
ATOM 772 N N . PHE A 1 101 ? -0.963 5.178 17.030 1.00 93.12 101 PHE A N 1
ATOM 773 C CA . PHE A 1 101 ? -0.997 6.217 18.062 1.00 93.12 101 PHE A CA 1
ATOM 774 C C . PHE A 1 101 ? -2.266 7.079 17.981 1.00 93.12 101 PHE A C 1
ATOM 776 O O . PHE A 1 101 ? -2.952 7.257 18.987 1.00 93.12 101 PHE A O 1
ATOM 783 N N . ALA A 1 102 ? -2.616 7.570 16.792 1.00 90.88 102 ALA A N 1
ATOM 784 C CA . ALA A 1 102 ? -3.785 8.417 16.570 1.00 90.88 102 ALA A CA 1
ATOM 785 C C . ALA A 1 102 ? -5.101 7.679 16.871 1.00 90.88 102 ALA A C 1
ATOM 787 O O . ALA A 1 102 ? -6.018 8.258 17.462 1.00 90.88 102 ALA A O 1
ATOM 788 N N . THR A 1 103 ? -5.174 6.389 16.527 1.00 89.88 103 THR A N 1
ATOM 789 C CA . THR A 1 103 ? -6.330 5.531 16.827 1.00 89.88 103 THR A CA 1
ATOM 790 C C . THR A 1 103 ? -6.462 5.285 18.329 1.00 89.88 103 THR A C 1
ATOM 792 O O . THR A 1 103 ? -7.556 5.396 18.881 1.00 89.88 103 THR A O 1
ATOM 795 N N . HIS A 1 104 ? -5.354 5.019 19.029 1.00 87.62 104 HIS A N 1
ATOM 796 C CA . HIS A 1 104 ? -5.357 4.872 20.488 1.00 87.62 104 HIS A CA 1
ATOM 797 C C . HIS A 1 104 ? -5.681 6.179 21.222 1.00 87.62 104 HIS A C 1
ATOM 799 O O . HIS A 1 104 ? -6.329 6.147 22.265 1.00 87.62 104 HIS A O 1
ATOM 805 N N . ALA A 1 105 ? -5.271 7.323 20.673 1.00 90.31 105 ALA A N 1
ATOM 806 C CA . ALA A 1 105 ? -5.606 8.645 21.194 1.00 90.31 105 ALA A CA 1
ATOM 807 C C . ALA A 1 105 ? -7.062 9.067 20.901 1.00 90.31 105 ALA A C 1
ATOM 809 O O . ALA A 1 105 ? -7.481 10.142 21.331 1.00 90.31 105 ALA A O 1
ATOM 810 N N . GLY A 1 106 ? -7.830 8.260 20.156 1.00 86.88 106 GLY A N 1
ATOM 811 C CA . GLY A 1 106 ? -9.204 8.574 19.761 1.00 86.88 106 GLY A CA 1
ATOM 812 C C . GLY A 1 106 ? -9.315 9.755 18.792 1.00 86.88 106 GLY A C 1
ATOM 813 O O . GLY A 1 106 ? -10.398 10.318 18.632 1.00 86.88 106 GLY A O 1
ATOM 814 N N . GLN A 1 107 ? -8.213 10.155 18.149 1.00 89.00 107 GLN A N 1
ATOM 815 C CA . GLN A 1 107 ? -8.212 11.248 17.171 1.00 89.00 107 GLN A CA 1
ATOM 816 C C . GLN A 1 107 ? -8.904 10.840 15.869 1.00 89.00 107 GLN A C 1
ATOM 818 O O . GLN A 1 107 ? -9.514 11.673 15.200 1.00 89.00 107 GLN A O 1
ATOM 823 N N . TRP A 1 108 ? -8.831 9.555 15.525 1.00 85.38 108 TRP A N 1
ATOM 824 C CA . TRP A 1 108 ? -9.455 8.986 14.340 1.00 85.38 108 TRP A CA 1
ATOM 825 C C . TRP A 1 108 ? -10.006 7.591 14.634 1.00 85.38 108 TRP A C 1
ATOM 827 O O . TRP A 1 108 ? -9.472 6.862 15.466 1.00 85.38 108 TRP A O 1
ATOM 837 N N . HIS A 1 109 ? -11.088 7.222 13.948 1.00 80.25 109 HIS A N 1
ATOM 838 C CA . HIS A 1 109 ? -11.749 5.931 14.112 1.00 80.25 109 HIS A CA 1
ATOM 839 C C . HIS A 1 109 ? -12.121 5.344 12.750 1.00 80.25 109 HIS A C 1
ATOM 841 O O . HIS A 1 109 ? -12.648 6.039 11.883 1.00 80.25 109 HIS A O 1
ATOM 847 N N . PHE A 1 110 ? -11.908 4.038 12.591 1.00 81.00 110 PHE A N 1
ATOM 848 C CA . PHE A 1 110 ? -12.299 3.296 11.393 1.00 81.00 110 PHE A CA 1
ATOM 849 C C . PHE A 1 110 ? -13.728 2.770 11.520 1.00 81.00 110 PHE A C 1
ATOM 851 O O . PHE A 1 110 ? -14.020 1.994 12.441 1.00 81.00 110 PHE A O 1
ATOM 858 N N . ASP A 1 111 ? -14.598 3.157 10.582 1.00 77.06 111 ASP A N 1
ATOM 859 C CA . ASP A 1 111 ? -15.973 2.661 10.501 1.00 77.06 111 ASP A CA 1
ATOM 860 C C . ASP A 1 111 ? -15.970 1.165 10.148 1.00 77.06 111 ASP A C 1
ATOM 862 O O . ASP A 1 111 ? -15.659 0.765 9.025 1.00 77.06 111 ASP A O 1
ATOM 866 N N . GLY A 1 112 ? -16.364 0.326 11.113 1.00 74.25 112 GLY A N 1
ATOM 867 C CA . GLY A 1 112 ? -16.471 -1.128 10.953 1.00 74.25 112 GLY A CA 1
ATOM 868 C C . GLY A 1 112 ? -17.462 -1.574 9.873 1.00 74.25 112 GLY A C 1
ATOM 869 O O . GLY A 1 112 ? -17.494 -2.745 9.512 1.00 74.25 112 GLY A O 1
ATOM 870 N N . ARG A 1 113 ? -18.273 -0.661 9.323 1.00 70.44 113 ARG A N 1
ATOM 871 C CA . ARG A 1 113 ? -19.132 -0.947 8.169 1.00 70.44 113 ARG A CA 1
ATOM 872 C C . ARG A 1 113 ? -18.373 -0.978 6.841 1.00 70.44 113 ARG A C 1
ATOM 874 O O . ARG A 1 113 ? -18.970 -1.384 5.849 1.00 70.44 113 ARG A O 1
ATOM 881 N N . GLN A 1 114 ? -17.116 -0.536 6.797 1.00 69.00 114 GLN A N 1
ATOM 882 C CA . GLN A 1 114 ? -16.314 -0.465 5.565 1.00 69.00 114 GLN A CA 1
ATOM 883 C C . GLN A 1 114 ? -15.093 -1.384 5.554 1.00 69.00 114 GLN A C 1
ATOM 885 O O . GLN A 1 114 ? -14.506 -1.604 4.495 1.00 69.00 114 GLN A O 1
ATOM 890 N N . VAL A 1 115 ? -14.736 -1.911 6.721 1.00 74.19 115 VAL A N 1
ATOM 891 C CA . VAL A 1 115 ? -13.580 -2.777 6.943 1.00 74.19 115 VAL A CA 1
ATOM 892 C C . VAL A 1 115 ? -14.024 -4.122 7.500 1.00 74.19 115 VAL A C 1
ATOM 894 O O . VAL A 1 115 ? -15.069 -4.237 8.145 1.00 74.19 115 VAL A O 1
ATOM 897 N N . PHE A 1 116 ? -13.213 -5.144 7.279 1.00 71.56 116 PHE A N 1
ATOM 898 C CA . PHE A 1 116 ? -13.322 -6.437 7.915 1.00 71.56 116 PHE A CA 1
ATOM 899 C C . PHE A 1 116 ? -13.245 -6.254 9.433 1.00 71.56 116 PHE A C 1
ATOM 901 O O . PHE A 1 116 ? -12.495 -5.439 9.969 1.00 71.56 116 PHE A O 1
ATOM 908 N N . GLY A 1 117 ? -14.023 -7.060 10.156 1.00 71.69 117 GLY A N 1
ATOM 909 C CA . GLY A 1 117 ? -14.061 -7.022 11.621 1.00 71.69 117 GLY A CA 1
ATOM 910 C C . GLY A 1 117 ? -12.753 -7.446 12.304 1.00 71.69 117 GLY A C 1
ATOM 911 O O . GLY A 1 117 ? -12.676 -7.399 13.529 1.00 71.69 117 GLY A O 1
ATOM 912 N N . LEU A 1 118 ? -11.734 -7.863 11.543 1.00 79.44 118 LEU A N 1
ATOM 913 C CA . LEU A 1 118 ? -10.443 -8.287 12.072 1.00 79.44 118 LEU A CA 1
ATOM 914 C C . LEU A 1 118 ? -9.529 -7.073 12.268 1.00 79.44 118 LEU A C 1
ATOM 916 O O . LEU A 1 118 ? -9.187 -6.376 11.314 1.00 79.44 118 LEU A O 1
ATOM 920 N N . ARG A 1 119 ? -9.114 -6.844 13.517 1.00 84.81 119 ARG A N 1
ATOM 921 C CA . ARG A 1 119 ? -8.236 -5.734 13.903 1.00 84.81 119 ARG A CA 1
ATOM 922 C C . ARG A 1 119 ? -6.956 -6.257 14.543 1.00 84.81 119 ARG A C 1
ATOM 924 O O . ARG A 1 119 ? -7.003 -7.144 15.390 1.00 84.81 119 ARG A O 1
ATOM 931 N N . VAL A 1 120 ? -5.828 -5.670 14.168 1.00 83.38 120 VAL A N 1
ATOM 932 C CA . VAL A 1 120 ? -4.493 -5.933 14.711 1.00 83.38 120 VAL A CA 1
ATOM 933 C C . VAL A 1 120 ? -3.939 -4.611 15.236 1.00 83.38 120 VAL A C 1
ATOM 935 O O . VAL A 1 120 ? -3.863 -3.638 14.491 1.00 83.38 120 VAL A O 1
ATOM 938 N N . LEU A 1 121 ? -3.580 -4.568 16.526 1.00 82.81 121 LEU A N 1
ATOM 939 C CA . LEU A 1 121 ? -3.114 -3.351 17.218 1.00 82.81 121 LEU A CA 1
ATOM 940 C C . LEU A 1 121 ? -4.071 -2.149 17.054 1.00 82.81 121 LEU A C 1
ATOM 942 O O . LEU A 1 121 ? -3.646 -1.022 16.834 1.00 82.81 121 LEU A O 1
ATOM 946 N N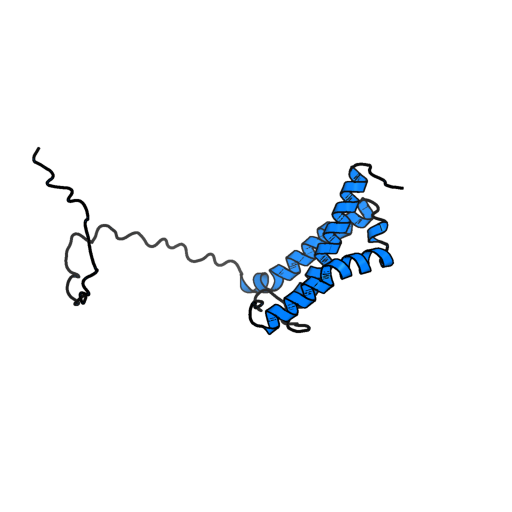 . GLY A 1 122 ? -5.383 -2.404 17.107 1.00 82.62 122 GLY A N 1
ATOM 947 C CA . GLY A 1 122 ? -6.423 -1.376 16.950 1.00 82.62 122 GLY A CA 1
ATOM 948 C C . GLY A 1 122 ? -6.770 -1.020 15.496 1.00 82.62 122 GLY A C 1
ATOM 949 O O . GLY A 1 122 ? -7.865 -0.507 15.247 1.00 82.62 122 GLY A O 1
ATOM 950 N N . LEU A 1 123 ? -5.911 -1.381 14.539 1.00 87.12 123 LEU A N 1
ATOM 951 C CA . LEU A 1 123 ? -6.079 -1.101 13.112 1.00 87.12 123 LEU A CA 1
ATOM 952 C C . LEU A 1 123 ? -6.726 -2.280 12.363 1.00 87.12 123 LEU A C 1
ATOM 954 O O . LEU A 1 123 ? -6.368 -3.431 12.622 1.00 87.12 123 LEU A O 1
ATOM 958 N N . PRO A 1 124 ? -7.655 -2.042 11.423 1.00 89.94 124 PRO A N 1
ATOM 959 C CA . PRO A 1 124 ? -8.166 -3.079 10.524 1.00 89.94 124 PRO A CA 1
ATOM 960 C C . PRO A 1 124 ? -7.054 -3.705 9.674 1.00 89.94 124 PRO A C 1
ATOM 962 O O . PRO A 1 124 ? -6.089 -3.035 9.310 1.00 89.94 124 PRO A O 1
ATOM 965 N N . VAL A 1 125 ? -7.185 -4.986 9.322 1.00 88.62 125 VAL A N 1
ATOM 966 C CA . VAL A 1 125 ? -6.184 -5.688 8.490 1.00 88.62 125 VAL A CA 1
ATOM 967 C C . VAL A 1 125 ? -5.987 -5.063 7.109 1.00 88.62 125 VAL A C 1
ATOM 969 O O . VAL A 1 125 ? -4.908 -5.170 6.528 1.00 88.62 125 VAL A O 1
ATOM 972 N N . GLU A 1 126 ? -6.996 -4.377 6.588 1.00 88.94 126 GLU A N 1
ATOM 973 C CA . GLU A 1 126 ? -6.910 -3.642 5.332 1.00 88.94 126 GLU A CA 1
ATOM 974 C C . GLU A 1 126 ? -5.958 -2.460 5.406 1.00 88.94 126 GLU A C 1
ATOM 976 O O . GLU A 1 126 ? -5.297 -2.187 4.412 1.00 88.94 126 GLU A O 1
ATOM 981 N N . GLU A 1 127 ? -5.819 -1.810 6.563 1.00 90.75 127 GLU A N 1
ATOM 982 C CA . GLU A 1 127 ? -4.845 -0.725 6.726 1.00 90.75 127 GLU A CA 1
ATOM 983 C C . GLU A 1 127 ? -3.419 -1.270 6.667 1.00 90.75 127 GLU A C 1
ATOM 985 O O . GLU A 1 127 ? -2.562 -0.756 5.949 1.00 90.75 127 GLU A O 1
ATOM 990 N N . TRP A 1 128 ? -3.172 -2.404 7.325 1.00 90.38 128 TRP A N 1
ATOM 991 C CA . TRP A 1 128 ? -1.893 -3.104 7.212 1.00 90.38 128 TRP A CA 1
ATOM 992 C C . TRP A 1 128 ? -1.582 -3.487 5.763 1.00 90.38 128 TRP A C 1
ATOM 994 O O . TRP A 1 128 ? -0.456 -3.304 5.296 1.00 90.38 128 TRP A O 1
ATOM 1004 N N . ALA A 1 129 ? -2.581 -3.983 5.029 1.00 90.75 129 ALA A N 1
ATOM 1005 C CA . ALA A 1 129 ? -2.437 -4.279 3.611 1.00 90.75 129 ALA A CA 1
ATOM 1006 C C . ALA A 1 129 ? -2.202 -3.005 2.782 1.00 90.75 129 ALA A C 1
ATOM 1008 O O . ALA A 1 129 ? -1.350 -3.015 1.897 1.00 90.75 129 ALA A O 1
ATOM 1009 N N . PHE A 1 130 ? -2.881 -1.897 3.080 1.00 91.81 130 PHE A N 1
ATOM 1010 C CA . PHE A 1 130 ? -2.713 -0.611 2.405 1.00 91.81 130 PHE A CA 1
ATOM 1011 C C . PHE A 1 130 ? -1.267 -0.104 2.485 1.00 91.81 130 PHE A C 1
ATOM 1013 O O . PHE A 1 130 ? -0.674 0.219 1.450 1.00 91.81 130 PHE A O 1
ATOM 1020 N N . PHE A 1 131 ? -0.653 -0.143 3.672 1.00 93.75 131 PHE A N 1
ATOM 1021 C CA . PHE A 1 131 ? 0.744 0.264 3.870 1.00 93.75 131 PHE A CA 1
ATOM 1022 C C . PHE A 1 131 ? 1.762 -0.598 3.113 1.00 93.75 131 PHE A C 1
ATOM 1024 O O . PHE A 1 131 ? 2.902 -0.177 2.925 1.00 93.75 131 PHE A O 1
ATOM 1031 N N . VAL A 1 132 ? 1.372 -1.782 2.640 1.00 92.50 132 VAL A N 1
ATOM 1032 C CA . VAL A 1 132 ? 2.214 -2.635 1.790 1.00 92.50 132 VAL A CA 1
ATOM 1033 C C . VAL A 1 132 ? 1.882 -2.440 0.310 1.00 92.50 132 VAL A C 1
ATOM 1035 O O . VAL A 1 132 ? 2.783 -2.255 -0.510 1.00 92.50 132 VAL A O 1
ATOM 1038 N N . VAL A 1 133 ? 0.594 -2.462 -0.039 1.00 93.19 133 VAL A N 1
ATOM 1039 C CA . VAL A 1 133 ? 0.093 -2.424 -1.420 1.00 93.19 133 VAL A CA 1
ATOM 1040 C C . VAL A 1 133 ? 0.409 -1.093 -2.092 1.00 93.19 133 VAL A C 1
ATOM 1042 O O . VAL A 1 133 ? 0.842 -1.097 -3.243 1.00 93.19 133 VAL A O 1
ATOM 1045 N N . ILE A 1 134 ? 0.238 0.038 -1.402 1.00 93.19 134 ILE A N 1
ATOM 1046 C CA . ILE A 1 134 ? 0.447 1.356 -2.013 1.00 93.19 134 ILE A CA 1
ATOM 1047 C C . ILE A 1 134 ? 1.925 1.618 -2.328 1.00 93.19 134 ILE A C 1
ATOM 1049 O O . ILE A 1 134 ? 2.221 1.944 -3.483 1.00 93.19 134 ILE A O 1
ATOM 1053 N N . PRO A 1 135 ? 2.883 1.425 -1.397 1.00 92.50 135 PRO A N 1
ATOM 1054 C CA . PRO A 1 135 ? 4.297 1.573 -1.731 1.00 92.50 135 PRO A CA 1
ATOM 1055 C C . PRO A 1 135 ? 4.753 0.576 -2.800 1.00 92.50 135 PRO A C 1
ATOM 1057 O O . PRO A 1 135 ? 5.515 0.940 -3.695 1.00 92.50 135 PRO A O 1
ATOM 1060 N N . PHE A 1 136 ? 4.249 -0.662 -2.762 1.00 92.25 136 PHE A N 1
ATOM 1061 C CA . PHE A 1 136 ? 4.503 -1.646 -3.813 1.00 92.25 136 PHE A CA 1
ATOM 1062 C C . PHE A 1 136 ? 4.032 -1.153 -5.189 1.00 92.25 136 PHE A C 1
ATOM 1064 O O . PHE A 1 136 ? 4.807 -1.180 -6.148 1.00 92.25 136 PHE A O 1
ATOM 1071 N N . ALA A 1 137 ? 2.792 -0.665 -5.281 1.00 92.25 137 ALA A N 1
ATOM 1072 C CA . ALA A 1 137 ? 2.220 -0.144 -6.517 1.00 92.25 137 ALA A CA 1
ATOM 1073 C C . ALA A 1 137 ? 3.001 1.058 -7.052 1.00 92.25 137 ALA A C 1
ATOM 1075 O O . ALA A 1 137 ? 3.308 1.112 -8.242 1.00 92.25 137 ALA A O 1
ATOM 1076 N N . ALA A 1 138 ? 3.403 1.977 -6.173 1.00 92.50 138 ALA A N 1
ATOM 1077 C CA . ALA A 1 138 ? 4.208 3.132 -6.549 1.00 92.50 138 ALA A CA 1
ATOM 1078 C C . ALA A 1 138 ? 5.563 2.724 -7.157 1.00 92.50 138 ALA A C 1
ATOM 1080 O O . ALA A 1 138 ? 5.934 3.218 -8.224 1.00 92.50 138 ALA A O 1
ATOM 1081 N N . ILE A 1 139 ? 6.281 1.787 -6.524 1.00 91.50 139 ILE A N 1
ATOM 1082 C CA . ILE A 1 139 ? 7.582 1.300 -7.013 1.00 91.50 139 ILE A CA 1
ATOM 1083 C C . ILE A 1 139 ? 7.419 0.563 -8.350 1.00 91.50 139 ILE A C 1
ATOM 1085 O O . ILE A 1 139 ? 8.183 0.810 -9.285 1.00 91.50 139 ILE A O 1
ATOM 1089 N N . ALA A 1 140 ? 6.416 -0.310 -8.473 1.00 90.75 140 ALA A N 1
ATOM 1090 C CA . ALA A 1 140 ? 6.161 -1.047 -9.708 1.00 90.75 140 ALA A CA 1
ATOM 1091 C C . ALA A 1 140 ? 5.806 -0.117 -10.878 1.00 90.75 140 ALA A C 1
ATOM 1093 O O . ALA A 1 140 ? 6.357 -0.267 -11.969 1.00 90.75 140 ALA A O 1
ATOM 1094 N N . CYS A 1 141 ? 4.957 0.888 -10.649 1.00 91.06 141 CYS A N 1
ATOM 1095 C CA . CYS A 1 141 ? 4.645 1.908 -11.648 1.00 91.06 141 CYS A CA 1
ATOM 1096 C C . CYS A 1 141 ? 5.884 2.722 -12.041 1.00 91.06 141 CYS A C 1
ATOM 1098 O O . CYS A 1 141 ? 6.110 2.952 -13.229 1.00 91.06 141 CYS A O 1
ATOM 1100 N N . TYR A 1 142 ? 6.716 3.118 -11.073 1.00 90.94 142 TYR A N 1
ATOM 1101 C CA . TYR A 1 142 ? 7.955 3.846 -11.349 1.00 90.94 142 TYR A CA 1
ATOM 1102 C C . TYR A 1 142 ? 8.911 3.038 -12.238 1.00 90.94 142 TYR A C 1
ATOM 1104 O O . TYR A 1 142 ? 9.421 3.557 -13.234 1.00 90.94 142 TYR A O 1
ATOM 1112 N N . GLU A 1 143 ? 9.123 1.754 -11.929 1.00 89.31 143 GLU A N 1
ATOM 1113 C CA . GLU A 1 143 ? 9.963 0.890 -12.762 1.00 89.31 143 GLU A CA 1
ATOM 1114 C C . GLU A 1 143 ? 9.349 0.646 -14.148 1.00 89.31 143 GLU A C 1
ATOM 1116 O O . GLU A 1 143 ? 10.080 0.650 -15.139 1.00 89.31 143 GLU A O 1
ATOM 1121 N N . ALA A 1 144 ? 8.025 0.487 -14.250 1.00 88.81 144 ALA A N 1
ATOM 1122 C CA . ALA A 1 144 ? 7.338 0.311 -15.531 1.00 88.81 144 ALA A CA 1
ATOM 1123 C C . ALA A 1 144 ? 7.489 1.541 -16.437 1.00 88.81 144 ALA A C 1
ATOM 1125 O O . ALA A 1 144 ? 7.834 1.408 -17.612 1.00 88.81 144 ALA A O 1
ATOM 1126 N N . VAL A 1 145 ? 7.325 2.747 -15.885 1.00 90.44 145 VAL A N 1
ATOM 1127 C CA . VAL A 1 145 ? 7.570 4.001 -16.615 1.00 90.44 145 VAL A CA 1
ATOM 1128 C C . VAL A 1 145 ? 9.044 4.122 -17.007 1.00 90.44 145 VAL A C 1
ATOM 1130 O O . VAL A 1 145 ? 9.350 4.508 -18.133 1.00 90.44 145 VAL A O 1
ATOM 1133 N N . GLY A 1 146 ? 9.976 3.745 -16.128 1.00 88.31 146 GLY A N 1
ATOM 1134 C CA . GLY A 1 146 ? 11.405 3.716 -16.449 1.00 88.31 146 GLY A CA 1
ATOM 1135 C C . GLY A 1 146 ? 11.744 2.764 -17.603 1.00 88.31 146 GLY A C 1
ATOM 1136 O O . GLY A 1 146 ? 12.527 3.122 -18.486 1.00 88.31 146 GLY A O 1
ATOM 1137 N N . ALA A 1 147 ? 11.120 1.583 -17.628 1.00 86.88 147 ALA A N 1
ATOM 1138 C CA . ALA A 1 147 ? 11.252 0.614 -18.711 1.00 86.88 147 ALA A CA 1
ATOM 1139 C C . ALA A 1 147 ? 10.677 1.152 -20.031 1.00 86.88 147 ALA A C 1
ATOM 1141 O O . ALA A 1 147 ? 11.320 1.008 -21.071 1.00 86.88 147 ALA A O 1
ATOM 1142 N N . LEU A 1 148 ? 9.519 1.819 -19.979 1.00 87.69 148 LEU A N 1
ATOM 1143 C CA . LEU A 1 148 ? 8.866 2.432 -21.138 1.00 87.69 148 LEU A CA 1
ATOM 1144 C C . LEU A 1 148 ? 9.686 3.589 -21.729 1.00 87.69 148 LEU A C 1
ATOM 1146 O O . LEU A 1 148 ? 9.818 3.695 -22.943 1.00 87.69 148 LEU A O 1
ATOM 1150 N N . LEU A 1 149 ? 10.277 4.433 -20.879 1.00 90.44 149 LEU A N 1
ATOM 1151 C CA . LEU A 1 149 ? 11.102 5.574 -21.296 1.00 90.44 149 LEU A CA 1
ATOM 1152 C C . LEU A 1 149 ? 12.519 5.179 -21.744 1.00 90.44 149 LEU A C 1
ATOM 1154 O O . LEU A 1 149 ? 13.344 6.055 -21.998 1.00 90.44 149 LEU A O 1
ATOM 1158 N N . GLY A 1 150 ? 12.854 3.885 -21.778 1.00 82.69 150 GLY A N 1
ATOM 1159 C CA . GLY A 1 150 ? 14.196 3.421 -22.136 1.00 82.69 150 GLY A CA 1
ATOM 1160 C C . GLY A 1 150 ? 15.285 3.848 -21.145 1.00 82.69 150 GLY A C 1
ATOM 1161 O O . GLY A 1 150 ? 16.470 3.676 -21.426 1.00 82.69 150 GLY A O 1
ATOM 1162 N N . ARG A 1 151 ? 14.913 4.352 -19.958 1.00 72.69 151 ARG A N 1
ATOM 1163 C CA . ARG A 1 151 ? 15.828 4.746 -18.873 1.00 72.69 151 ARG A CA 1
ATOM 1164 C C . ARG A 1 151 ? 16.368 3.520 -18.136 1.00 72.69 151 ARG A C 1
ATOM 1166 O O . ARG A 1 151 ? 16.369 3.480 -16.907 1.00 72.69 151 ARG A O 1
ATOM 1173 N N . ARG A 1 152 ? 16.831 2.506 -18.878 1.00 63.25 152 ARG A N 1
ATOM 1174 C CA . ARG A 1 152 ? 17.547 1.342 -18.338 1.00 63.25 152 ARG A CA 1
ATOM 1175 C C . ARG A 1 152 ? 18.878 1.816 -17.750 1.00 63.25 152 ARG A C 1
ATOM 1177 O O . ARG A 1 152 ? 19.922 1.738 -18.389 1.00 63.25 152 ARG A O 1
ATOM 1184 N N . GLY A 1 153 ? 18.810 2.350 -16.533 1.00 61.25 153 GLY A N 1
ATOM 1185 C CA . GLY A 1 153 ? 19.962 2.567 -15.678 1.00 61.25 153 GLY A CA 1
ATOM 1186 C C . GLY A 1 153 ? 20.656 1.228 -15.469 1.00 61.25 153 GLY A C 1
ATOM 1187 O O . GLY A 1 153 ? 20.008 0.261 -15.063 1.00 61.25 153 GLY A O 1
ATOM 1188 N N . ARG A 1 154 ? 21.934 1.199 -15.853 1.00 42.72 154 ARG A N 1
ATOM 1189 C CA . ARG A 1 154 ? 22.886 0.110 -15.628 1.00 42.72 154 ARG A CA 1
ATOM 1190 C C . ARG A 1 154 ? 22.899 -0.330 -14.166 1.00 42.72 154 ARG A C 1
ATOM 1192 O O . ARG A 1 154 ? 22.775 0.554 -13.289 1.00 42.72 154 ARG A O 1
#

Radius of gyration: 29.98 Å; chains: 1; bounding box: 78×66×44 Å

pLDDT: mean 74.25, std 18.67, range [35.06, 95.38]

Organism: NCBI:txid2294115

Foldseek 3Di:
DDDDDDPDDDDDDDDDDDDPPPDDPDDPVVPPPPDPPPPPDPPVDVPQVCQACVLVVVLVVLCVVQVVLCVVLVLPQLVPCVNLVVQLCVQQVVVVVVVLVCQVVVVDADDNSRAPPDDDSSHGVSSVSCSNSVSSSVSSVVSSVCSVVVVPDD

InterPro domains:
  IPR017825 Lycopene cyclase domain [PF18916] (58-143)
  IPR017825 Lycopene cyclase domain [TIGR03462] (54-141)

Secondary structure (DSSP, 8-state):
---------------------S-----GGGGG--------PPP---HHHHHHHHHHHHHHHHHHHHHHHHHHHT-TTTT-HHHHHHHHHHHHHHHHHHHHHHHHTTS----TTTS-S-EETTEEHHHHHHHHHHHHHHHHHHHHHHHHTT----